Protein AF-A0A7V9R421-F1 (afdb_monomer_lite)

Radius of gyration: 18.01 Å; chains: 1; bounding box: 50×40×44 Å

pLDDT: mean 79.22, std 14.57, range [29.88, 94.31]

Sequence (143 aa):
MSEPDSVIAVLDQFLSQKQQEAAPELTPKEFFELFAAQQAFRDIEVDFDDIESGDIDGDGDGGIDFIYLIVNGRLIRDIESANDLKTLKRNVIIDLILVQTTIEQKFSLNRVVRLKDTLDDILSIHRNRQSLVKTTTKDCATP

Secondary structure (DSSP, 8-state):
--HHHHHHHHHHHHHHHHHHHH-TTS-HHHHHHHHHHHHHTTTS---HHHHHHTB--STT--S-SEEEEEETTEEE-SHHHHHHGGG--S---EEEEEE----SSS--HHHHHHHHHHHHHHS-TTS-HHHHTTTTTSS----

Structure (mmCIF, N/CA/C/O backbone):
data_AF-A0A7V9R421-F1
#
_entry.id   AF-A0A7V9R421-F1
#
loop_
_atom_site.group_PDB
_atom_site.id
_atom_site.type_symbol
_atom_site.label_atom_id
_atom_site.label_alt_id
_atom_site.label_comp_id
_atom_site.label_asym_id
_atom_site.label_entity_id
_atom_site.label_seq_id
_atom_site.pdbx_PDB_ins_code
_atom_site.Cartn_x
_atom_site.Cartn_y
_atom_site.Cartn_z
_atom_site.occupancy
_atom_site.B_iso_or_equiv
_atom_site.auth_seq_id
_atom_site.auth_comp_id
_atom_site.auth_asym_id
_atom_site.auth_atom_id
_atom_site.pdbx_PDB_model_num
ATOM 1 N N . MET A 1 1 ? -31.423 3.570 17.737 1.00 52.81 1 MET A N 1
ATOM 2 C CA . MET A 1 1 ? -30.171 3.571 16.953 1.00 52.81 1 MET A CA 1
ATOM 3 C C . MET A 1 1 ? -30.536 3.960 15.542 1.00 52.81 1 MET A C 1
ATOM 5 O O . MET A 1 1 ? -31.552 3.467 15.063 1.00 52.81 1 MET A O 1
ATOM 9 N N . SER A 1 2 ? -29.806 4.893 14.934 1.00 63.94 2 SER A N 1
ATOM 10 C CA . SER A 1 2 ? -29.996 5.163 13.510 1.00 63.94 2 SER A CA 1
ATOM 11 C C . SER A 1 2 ? -29.459 3.960 12.720 1.00 63.94 2 SER A C 1
ATOM 13 O O . SER A 1 2 ? -28.535 3.292 13.184 1.00 63.94 2 SER A O 1
ATOM 15 N N . GLU A 1 3 ? -30.057 3.624 11.574 1.00 67.69 3 GLU A N 1
ATOM 16 C CA . GLU A 1 3 ? -29.597 2.499 10.742 1.00 67.69 3 GLU A CA 1
ATOM 17 C C . GLU A 1 3 ? -28.078 2.489 10.447 1.00 67.69 3 GLU A C 1
ATOM 19 O O . GLU A 1 3 ? -27.486 1.413 10.580 1.00 67.69 3 GLU A O 1
ATOM 24 N N . PRO A 1 4 ? -27.395 3.616 10.139 1.00 68.12 4 PRO A N 1
ATOM 25 C CA . PRO A 1 4 ? -25.954 3.592 9.858 1.00 68.12 4 PRO A CA 1
ATOM 26 C C . PRO A 1 4 ? -25.095 3.179 11.063 1.00 68.12 4 PRO A C 1
ATOM 28 O O . PRO A 1 4 ? -24.091 2.494 10.877 1.00 68.12 4 PRO A O 1
ATOM 31 N N . ASP A 1 5 ? -25.513 3.498 12.292 1.00 75.06 5 ASP A N 1
ATOM 32 C CA . ASP A 1 5 ? -24.768 3.117 13.504 1.00 75.06 5 ASP A CA 1
ATOM 33 C C . ASP A 1 5 ? -24.747 1.594 13.702 1.00 75.06 5 ASP A C 1
ATOM 35 O O . ASP A 1 5 ? -23.796 1.036 14.246 1.00 75.06 5 ASP A O 1
ATOM 39 N N . SER A 1 6 ? -25.802 0.905 13.254 1.00 82.19 6 SER A N 1
ATOM 40 C CA . SER A 1 6 ? -25.907 -0.550 13.383 1.00 82.19 6 SER A CA 1
ATOM 41 C C . SER A 1 6 ? -24.998 -1.297 12.406 1.00 82.19 6 SER A C 1
ATOM 43 O O . SER A 1 6 ? -24.440 -2.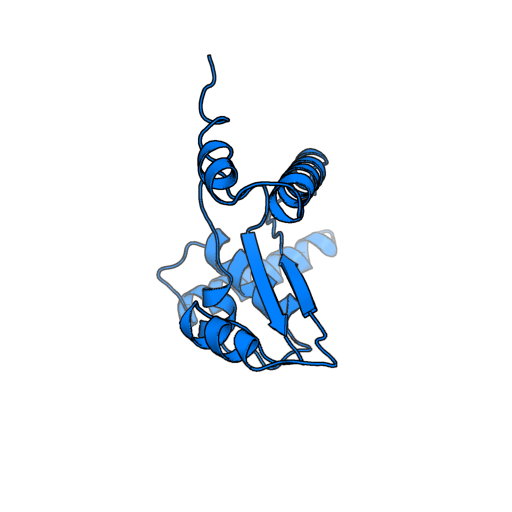329 12.764 1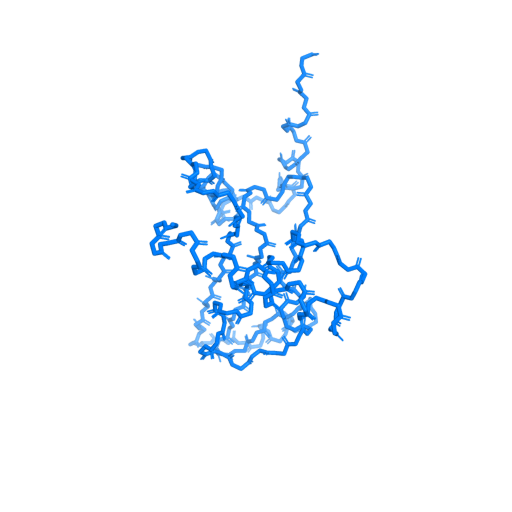.00 82.19 6 SER A O 1
ATOM 45 N N . VAL A 1 7 ? -24.800 -0.762 11.198 1.00 85.69 7 VAL A N 1
ATOM 46 C CA . VAL A 1 7 ? -23.963 -1.395 10.169 1.00 85.69 7 VAL A CA 1
ATOM 47 C C . VAL A 1 7 ? -22.485 -1.275 10.525 1.00 85.69 7 VAL A C 1
ATOM 49 O O . VAL A 1 7 ? -21.757 -2.259 10.419 1.00 85.69 7 VAL A O 1
ATOM 52 N N . ILE A 1 8 ? -22.056 -0.099 10.995 1.00 84.31 8 ILE A N 1
ATOM 53 C CA . ILE A 1 8 ? -20.672 0.131 11.432 1.00 84.31 8 ILE A CA 1
ATOM 54 C C . ILE A 1 8 ? -20.327 -0.803 12.597 1.00 84.31 8 ILE A C 1
ATOM 56 O O . ILE A 1 8 ? -19.323 -1.502 12.541 1.00 84.31 8 ILE A O 1
ATOM 60 N N . ALA A 1 9 ? -21.211 -0.919 13.594 1.00 86.19 9 ALA A N 1
ATOM 61 C CA . ALA A 1 9 ? -20.989 -1.809 14.734 1.00 86.19 9 ALA A CA 1
ATOM 62 C C . ALA A 1 9 ? -20.852 -3.290 14.329 1.00 86.19 9 ALA A C 1
ATOM 64 O O . ALA A 1 9 ? -20.043 -4.022 14.901 1.00 86.19 9 ALA A O 1
ATOM 65 N N . VAL A 1 10 ? -21.628 -3.740 13.337 1.00 92.12 10 VAL A N 1
ATOM 66 C CA . VAL A 1 10 ? -21.529 -5.110 12.808 1.00 92.12 10 VAL A CA 1
ATOM 67 C C . VAL A 1 10 ? -20.211 -5.316 12.061 1.00 92.12 10 VAL A C 1
ATOM 69 O O . VAL A 1 10 ? -19.588 -6.367 12.214 1.00 92.12 10 VAL A O 1
ATOM 72 N N . LEU A 1 11 ? -19.769 -4.325 11.281 1.00 88.69 11 LEU A N 1
ATOM 73 C CA . LEU A 1 11 ? -18.485 -4.374 10.584 1.00 88.69 11 LEU A CA 1
ATOM 74 C C . LEU A 1 11 ? -17.316 -4.440 11.575 1.00 88.69 11 LEU A C 1
ATOM 76 O O . LEU A 1 11 ? -16.459 -5.306 11.431 1.00 88.69 11 LEU A O 1
ATOM 80 N N . ASP A 1 12 ? -17.315 -3.602 12.609 1.00 89.19 12 ASP A N 1
ATOM 81 C CA . ASP A 1 12 ? -16.262 -3.586 13.630 1.00 89.19 12 ASP A CA 1
ATOM 82 C C . ASP A 1 12 ? -16.159 -4.930 14.361 1.00 89.19 12 ASP A C 1
ATOM 84 O O . ASP A 1 12 ? -15.063 -5.446 14.601 1.00 89.19 12 ASP A O 1
ATOM 88 N N . GLN A 1 13 ? -17.306 -5.542 14.675 1.00 91.94 13 GLN A N 1
ATOM 89 C CA . GLN A 1 13 ? -17.349 -6.863 15.295 1.00 91.94 13 GLN A CA 1
ATOM 90 C C . GLN A 1 13 ? -16.809 -7.948 14.353 1.00 91.94 13 GLN A C 1
ATOM 92 O O . GLN A 1 13 ? -16.038 -8.808 14.783 1.00 91.94 13 GLN A O 1
ATOM 97 N N . PHE A 1 14 ? -17.183 -7.898 13.071 1.00 93.69 14 PHE A N 1
ATOM 98 C CA . PHE A 1 14 ? -16.681 -8.821 12.054 1.00 93.69 14 PHE A CA 1
ATOM 99 C C . PHE A 1 14 ? -15.161 -8.705 11.879 1.00 93.69 14 PHE A C 1
ATOM 101 O O . PHE A 1 14 ? -14.466 -9.721 11.873 1.00 93.69 14 PHE A O 1
ATOM 108 N N . LEU A 1 15 ? -14.641 -7.479 11.781 1.00 92.06 15 LEU A N 1
ATOM 109 C CA . LEU A 1 15 ? -13.210 -7.215 11.635 1.00 92.06 15 LEU A CA 1
ATOM 110 C C . LEU A 1 15 ? -12.430 -7.694 12.858 1.00 92.06 15 LEU A C 1
ATOM 112 O O . LEU A 1 15 ? -11.433 -8.389 12.704 1.00 92.06 15 LEU A O 1
ATOM 116 N N . SER A 1 16 ? -12.932 -7.410 14.061 1.00 91.62 16 SER A N 1
ATOM 117 C CA . SER A 1 16 ? -12.309 -7.857 15.314 1.00 91.62 16 SER A CA 1
ATOM 118 C C . SER A 1 16 ? -12.225 -9.382 15.396 1.00 91.62 16 SER A C 1
ATOM 120 O O . SER A 1 16 ? -11.215 -9.935 15.826 1.00 91.62 16 SER A O 1
ATOM 122 N N . GLN A 1 17 ? -13.279 -10.082 14.966 1.00 94.31 17 GLN A N 1
ATOM 123 C CA . GLN A 1 17 ? -13.267 -11.541 14.915 1.00 94.31 17 GLN A CA 1
ATOM 124 C C . GLN A 1 17 ? -12.247 -12.051 13.888 1.00 94.31 17 GLN A C 1
ATOM 126 O O . GLN A 1 17 ? -11.473 -12.958 14.186 1.00 94.31 17 GLN A O 1
ATOM 131 N N . LYS A 1 18 ? -12.223 -11.463 12.687 1.00 91.69 18 LYS A N 1
ATOM 132 C CA . LYS A 1 18 ? -11.301 -11.870 11.620 1.00 91.69 18 LYS A CA 1
ATOM 133 C C . LYS A 1 18 ? -9.840 -11.638 11.985 1.00 91.69 18 LYS A C 1
ATOM 135 O O . LYS A 1 18 ? -9.021 -12.514 11.726 1.00 91.69 18 LYS A O 1
ATOM 140 N N . GLN A 1 19 ? -9.541 -10.521 12.634 1.00 93.00 19 GLN A N 1
ATOM 141 C CA . GLN A 1 19 ? -8.221 -10.224 13.177 1.00 93.00 19 GLN A CA 1
ATOM 142 C C . GLN A 1 19 ? -7.776 -11.320 14.151 1.00 93.00 19 GLN A C 1
ATOM 144 O O . GLN A 1 19 ? -6.707 -11.890 13.979 1.00 93.00 19 GLN A O 1
ATOM 149 N N . GLN A 1 20 ? -8.612 -11.676 15.132 1.00 92.44 20 GLN A N 1
ATOM 150 C CA . GLN A 1 20 ? -8.269 -12.713 16.113 1.00 92.44 20 GLN A CA 1
ATOM 151 C C . GLN A 1 20 ? -8.043 -14.094 15.484 1.00 92.44 20 GLN A C 1
ATOM 153 O O . GLN A 1 20 ? -7.249 -14.877 16.001 1.00 92.44 20 GLN A O 1
ATOM 158 N N . GLU A 1 21 ? -8.754 -14.406 14.398 1.00 90.31 21 GLU A N 1
ATOM 159 C CA . GLU A 1 21 ? -8.627 -15.678 13.681 1.00 90.31 21 GLU A CA 1
ATOM 160 C C . GLU A 1 21 ? -7.369 -15.743 12.804 1.00 90.31 21 GLU A C 1
ATOM 162 O O . GLU A 1 21 ? -6.745 -16.800 12.727 1.00 90.31 21 GLU A O 1
ATOM 167 N N . ALA A 1 22 ? -7.034 -14.649 12.113 1.00 85.06 22 ALA A N 1
ATOM 168 C CA . ALA A 1 22 ? -6.046 -14.654 11.035 1.00 85.06 22 ALA A CA 1
ATOM 169 C C . ALA A 1 22 ? -4.709 -13.996 11.399 1.00 85.06 22 ALA A C 1
ATOM 171 O O . ALA A 1 22 ? -3.677 -14.480 10.948 1.00 85.06 22 ALA A O 1
ATOM 172 N N . ALA A 1 23 ? -4.731 -12.915 12.182 1.00 85.88 23 ALA A N 1
ATOM 173 C CA . ALA A 1 23 ? -3.563 -12.085 12.484 1.00 85.88 23 ALA A CA 1
ATOM 174 C C . ALA A 1 23 ? -3.708 -11.411 13.869 1.00 85.88 23 ALA A C 1
ATOM 176 O O . ALA A 1 23 ? -3.878 -10.189 13.964 1.00 85.88 23 ALA A O 1
ATOM 177 N N . PRO A 1 24 ? -3.732 -12.195 14.968 1.00 89.19 24 PRO A N 1
ATOM 178 C CA . PRO A 1 24 ? -3.948 -11.680 16.323 1.00 89.19 24 PRO A CA 1
ATOM 179 C C . PRO A 1 24 ? -2.838 -10.737 16.817 1.00 89.19 24 PRO A C 1
ATOM 181 O O . PRO A 1 24 ? -3.029 -10.037 17.811 1.00 89.19 24 PRO A O 1
ATOM 184 N N . GLU A 1 25 ? -1.680 -10.744 16.162 1.00 90.81 25 GLU A N 1
ATOM 185 C CA . GLU A 1 25 ? -0.533 -9.879 16.431 1.00 90.81 25 GLU A CA 1
ATOM 186 C C . GLU A 1 25 ? -0.681 -8.452 15.892 1.00 90.81 25 GLU A C 1
ATOM 188 O O . GLU A 1 25 ? -0.065 -7.545 16.453 1.00 90.81 25 GLU A O 1
ATOM 193 N N . LEU A 1 26 ? -1.495 -8.242 14.853 1.00 88.06 26 LEU A N 1
ATOM 194 C CA . LEU A 1 26 ? -1.728 -6.917 14.277 1.00 88.06 26 LEU A CA 1
ATOM 195 C C . LEU A 1 26 ? -2.639 -6.091 15.181 1.00 88.06 26 LEU A C 1
ATOM 197 O O . LEU A 1 26 ? -3.508 -6.623 15.870 1.00 88.06 26 LEU A O 1
ATOM 201 N N . THR A 1 27 ? -2.495 -4.772 15.167 1.00 90.19 27 THR A N 1
ATOM 202 C CA . THR A 1 27 ? -3.462 -3.851 15.770 1.00 90.19 27 THR A CA 1
ATOM 203 C C . THR A 1 27 ? -4.744 -3.781 14.928 1.00 90.19 27 THR A C 1
ATOM 205 O O . THR A 1 27 ? -4.727 -4.073 13.733 1.00 90.19 27 THR A O 1
ATOM 208 N N . PRO A 1 28 ? -5.884 -3.335 15.498 1.00 88.12 28 PRO A N 1
ATOM 209 C CA . PRO A 1 28 ? -7.114 -3.159 14.722 1.00 88.12 28 PRO A CA 1
ATOM 210 C C . PRO A 1 28 ? -6.966 -2.208 13.527 1.00 88.12 28 PRO A C 1
ATOM 212 O O . PRO A 1 28 ? -7.658 -2.381 12.528 1.00 88.12 28 PRO A O 1
ATOM 215 N N . LYS A 1 29 ? -6.073 -1.208 13.629 1.00 87.19 29 LYS A N 1
ATOM 216 C CA . LYS A 1 29 ? -5.743 -0.301 12.523 1.00 87.19 29 LYS A CA 1
ATOM 217 C C . LYS A 1 29 ? -5.019 -1.072 11.422 1.00 87.19 29 LYS A C 1
ATOM 219 O O . LYS A 1 29 ? -5.577 -1.178 10.344 1.00 87.19 29 LYS A O 1
ATOM 224 N N . GLU A 1 30 ? -3.864 -1.664 11.717 1.00 86.69 30 GLU A N 1
ATOM 225 C CA . GLU A 1 30 ? -3.059 -2.412 10.732 1.00 86.69 30 GLU A CA 1
ATOM 226 C C . GLU A 1 30 ? -3.891 -3.511 10.051 1.00 86.69 30 GLU A C 1
ATOM 228 O O . GLU A 1 30 ? -3.894 -3.651 8.830 1.00 86.69 30 GLU A O 1
ATOM 233 N N . PHE A 1 31 ? -4.701 -4.238 10.828 1.00 89.50 31 PHE A N 1
ATOM 234 C CA . PHE A 1 31 ? -5.601 -5.246 10.275 1.00 89.50 31 PHE A CA 1
ATOM 235 C C . PHE A 1 31 ? -6.664 -4.647 9.345 1.00 89.50 31 PHE A C 1
ATOM 237 O O . PHE A 1 31 ? -6.973 -5.230 8.307 1.00 89.50 31 PHE A O 1
ATOM 244 N N . PHE A 1 32 ? -7.245 -3.496 9.698 1.00 89.88 32 PHE A N 1
ATOM 245 C CA . PHE A 1 32 ? -8.192 -2.809 8.822 1.00 89.88 32 PHE A CA 1
ATOM 246 C C . PHE A 1 32 ? -7.529 -2.360 7.518 1.00 89.88 32 PHE A C 1
ATOM 248 O O . PHE A 1 32 ? -8.144 -2.496 6.465 1.00 89.88 32 PHE A O 1
ATOM 255 N N . GLU A 1 33 ? -6.303 -1.844 7.578 1.00 88.38 33 GLU A N 1
ATOM 256 C CA . GLU A 1 33 ? -5.549 -1.373 6.411 1.00 88.38 33 GLU A CA 1
ATOM 257 C C . GLU A 1 33 ? -5.292 -2.536 5.444 1.00 88.38 33 GLU A C 1
ATOM 259 O O . GLU A 1 33 ? -5.682 -2.466 4.275 1.00 88.38 33 GLU A O 1
ATOM 264 N N . LEU A 1 34 ? -4.792 -3.660 5.964 1.00 86.94 34 LEU A N 1
ATOM 265 C CA . LEU A 1 34 ? -4.593 -4.893 5.202 1.00 86.94 34 LEU A CA 1
ATOM 266 C C . LEU A 1 34 ? -5.909 -5.441 4.636 1.00 86.94 34 LEU A C 1
ATOM 268 O O . LEU A 1 34 ? -6.003 -5.787 3.456 1.00 86.94 34 LEU A O 1
ATOM 272 N N . PHE A 1 35 ? -6.960 -5.495 5.457 1.00 88.00 35 PHE A N 1
ATOM 273 C CA . PHE A 1 35 ? -8.273 -5.966 5.024 1.00 88.00 35 PHE A CA 1
ATOM 274 C C . PHE A 1 35 ? -8.852 -5.080 3.915 1.00 88.00 35 PHE A C 1
ATOM 276 O O . PHE A 1 35 ? -9.398 -5.596 2.937 1.00 88.00 35 PHE A O 1
ATOM 283 N N . ALA A 1 36 ? -8.738 -3.758 4.049 1.00 88.25 36 ALA A N 1
ATOM 284 C CA . ALA A 1 36 ? -9.211 -2.789 3.070 1.00 88.25 36 ALA A CA 1
ATOM 285 C C . ALA A 1 36 ? -8.437 -2.901 1.753 1.00 88.25 36 ALA A C 1
ATOM 287 O O . ALA A 1 36 ? -9.067 -2.912 0.692 1.00 88.25 36 ALA A O 1
ATOM 288 N N . ALA A 1 37 ? -7.111 -3.062 1.815 1.00 85.69 37 ALA A N 1
ATOM 289 C CA . ALA A 1 37 ? -6.294 -3.364 0.647 1.00 85.69 37 ALA A CA 1
ATOM 290 C C . ALA A 1 37 ? -6.805 -4.640 -0.034 1.00 85.69 37 ALA A C 1
ATOM 292 O O . ALA A 1 37 ? -7.206 -4.592 -1.194 1.00 85.69 37 ALA A O 1
ATOM 293 N N . GLN A 1 38 ? -6.947 -5.746 0.702 1.00 84.62 38 GLN A N 1
ATOM 294 C CA . GLN A 1 38 ? -7.463 -7.005 0.157 1.00 84.62 38 GLN A CA 1
ATOM 295 C C . GLN A 1 38 ? -8.837 -6.849 -0.520 1.00 84.62 38 GLN A C 1
ATOM 297 O O . GLN A 1 38 ? -9.088 -7.447 -1.567 1.00 84.62 38 GLN A O 1
ATOM 302 N N . GLN A 1 39 ? -9.738 -6.032 0.039 1.00 85.50 39 GLN A N 1
ATOM 303 C CA . GLN A 1 39 ? -11.033 -5.771 -0.595 1.00 85.50 39 GLN A CA 1
ATOM 304 C C . GLN A 1 39 ? -10.906 -4.969 -1.894 1.00 85.50 39 GLN A C 1
ATOM 306 O O . GLN A 1 39 ? -11.670 -5.223 -2.827 1.00 85.50 39 GLN A O 1
ATOM 311 N N . ALA A 1 40 ? -9.953 -4.037 -1.975 1.00 81.88 40 ALA A N 1
ATOM 312 C CA . ALA A 1 40 ? -9.680 -3.268 -3.187 1.00 81.88 40 ALA A CA 1
ATOM 313 C C . ALA A 1 40 ? -9.125 -4.144 -4.326 1.00 81.88 40 ALA A C 1
ATOM 315 O O . ALA A 1 40 ? -9.387 -3.861 -5.493 1.00 81.88 40 ALA A O 1
ATOM 316 N N . PHE A 1 41 ? -8.429 -5.236 -3.996 1.00 77.62 41 PHE A N 1
ATOM 317 C CA . PHE A 1 41 ? -7.861 -6.178 -4.966 1.00 77.62 41 PHE A CA 1
ATOM 318 C C . PHE A 1 41 ? -8.765 -7.362 -5.315 1.00 77.62 41 PHE A C 1
ATOM 320 O O . PHE A 1 41 ? -8.311 -8.272 -5.991 1.00 77.62 41 PHE A O 1
ATOM 327 N N . ARG A 1 42 ? -10.044 -7.380 -4.920 1.00 73.12 42 ARG A N 1
ATOM 328 C CA . ARG A 1 42 ? -10.917 -8.555 -5.131 1.00 73.12 42 ARG A CA 1
ATOM 329 C C . ARG A 1 42 ? -11.053 -8.991 -6.602 1.00 73.12 42 ARG A C 1
ATOM 331 O O . ARG A 1 42 ? -11.323 -10.161 -6.863 1.00 73.12 42 ARG A O 1
ATOM 338 N N . ASP A 1 43 ? -10.868 -8.069 -7.542 1.00 73.56 43 ASP A N 1
ATOM 339 C CA . ASP A 1 43 ? -10.932 -8.341 -8.985 1.00 73.56 43 ASP A CA 1
ATOM 340 C C . ASP A 1 43 ? -9.604 -8.867 -9.571 1.00 73.56 43 ASP A C 1
ATOM 342 O O . ASP A 1 43 ? -9.525 -9.169 -10.763 1.00 73.56 43 ASP A O 1
ATOM 346 N N . ILE A 1 44 ? -8.561 -8.984 -8.744 1.00 72.56 44 ILE A N 1
ATOM 347 C CA . ILE A 1 44 ? -7.230 -9.481 -9.095 1.00 72.56 44 ILE A CA 1
ATOM 348 C C . ILE A 1 44 ? -6.929 -10.684 -8.192 1.00 72.56 44 ILE A C 1
ATOM 350 O O . ILE A 1 44 ? -7.175 -10.656 -6.990 1.00 72.56 44 ILE A O 1
ATOM 354 N N . GLU A 1 45 ? -6.411 -11.772 -8.760 1.00 72.88 45 GLU A N 1
ATOM 355 C CA . GLU A 1 45 ? -5.960 -12.912 -7.956 1.00 72.88 45 GLU A CA 1
ATOM 356 C C . GLU A 1 45 ? -4.676 -12.524 -7.212 1.00 72.88 45 GLU A C 1
ATOM 358 O O . GLU A 1 45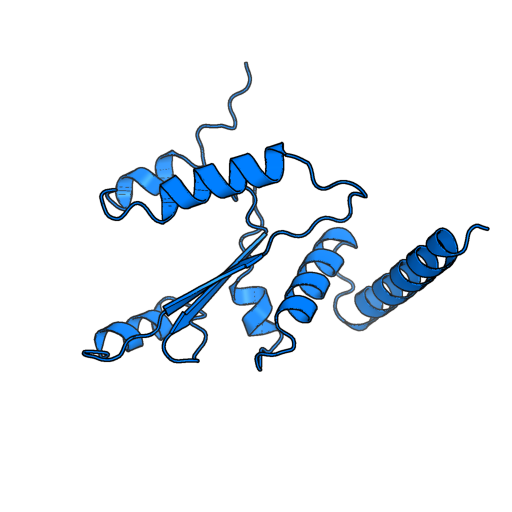 ? -3.585 -12.614 -7.771 1.00 72.88 45 GLU A O 1
ATOM 363 N N . VAL A 1 46 ? -4.826 -12.054 -5.971 1.00 76.00 46 VAL A N 1
ATOM 364 C CA . VAL A 1 46 ? -3.723 -11.753 -5.049 1.00 76.00 46 VAL A CA 1
ATOM 365 C C . VAL A 1 46 ? -3.833 -12.609 -3.788 1.00 76.00 46 VAL A C 1
ATOM 367 O O . VAL A 1 46 ? -4.927 -12.804 -3.245 1.00 76.00 46 VAL A O 1
ATOM 370 N N . ASP A 1 47 ? -2.705 -13.153 -3.341 1.00 78.81 47 ASP A N 1
ATOM 371 C CA . ASP A 1 47 ? -2.571 -13.858 -2.067 1.00 78.81 47 ASP A CA 1
ATOM 372 C C . ASP A 1 47 ? -2.217 -12.892 -0.913 1.00 78.81 47 ASP A C 1
ATOM 374 O O . ASP A 1 47 ? -2.219 -11.672 -1.071 1.00 78.81 47 ASP A O 1
ATOM 378 N N . PHE A 1 48 ? -2.014 -13.416 0.298 1.00 77.25 48 PHE A N 1
ATOM 379 C CA . PHE A 1 48 ? -1.665 -12.577 1.451 1.00 77.25 48 PHE A CA 1
ATOM 380 C C . PHE A 1 48 ? -0.277 -11.941 1.290 1.00 77.25 48 PHE A C 1
ATOM 382 O O . PHE A 1 48 ? -0.121 -10.755 1.568 1.00 77.25 48 PHE A O 1
ATOM 389 N N . ASP A 1 49 ? 0.690 -12.699 0.770 1.00 82.56 49 ASP A N 1
ATOM 390 C CA . ASP A 1 49 ? 2.061 -12.234 0.546 1.00 82.56 49 ASP A CA 1
ATOM 391 C C . ASP A 1 49 ? 2.103 -11.147 -0.546 1.00 82.56 49 ASP A C 1
ATOM 393 O O . ASP A 1 49 ? 2.921 -10.233 -0.486 1.00 82.56 49 ASP A O 1
ATOM 397 N N . ASP A 1 50 ? 1.215 -11.216 -1.546 1.00 84.62 50 ASP A N 1
ATOM 398 C CA . ASP A 1 50 ? 1.009 -10.165 -2.544 1.00 84.62 50 ASP A CA 1
ATOM 399 C C . ASP A 1 50 ? 0.606 -8.855 -1.870 1.00 84.62 50 ASP A C 1
ATOM 401 O O . ASP A 1 50 ? 1.221 -7.827 -2.145 1.00 84.62 50 ASP A O 1
ATOM 405 N N . ILE A 1 51 ? -0.403 -8.893 -0.994 1.00 84.62 51 ILE A N 1
ATOM 406 C CA . ILE A 1 51 ? -0.889 -7.715 -0.265 1.00 84.62 51 ILE A CA 1
ATOM 407 C C . ILE A 1 51 ? 0.216 -7.148 0.631 1.00 84.62 51 ILE A C 1
ATOM 409 O O . ILE A 1 51 ? 0.498 -5.953 0.583 1.00 84.62 51 ILE A O 1
ATOM 413 N N . GLU A 1 52 ? 0.890 -8.008 1.392 1.00 84.75 52 GLU A N 1
ATOM 414 C CA . GLU A 1 52 ? 1.991 -7.604 2.270 1.00 84.75 52 GLU A CA 1
ATOM 415 C C . GLU A 1 52 ? 3.168 -7.010 1.477 1.00 84.75 52 GLU A C 1
ATOM 417 O O . GLU A 1 52 ? 3.792 -6.051 1.919 1.00 84.75 52 GLU A O 1
ATOM 422 N N . SER A 1 53 ? 3.438 -7.496 0.258 1.00 86.62 53 SER A N 1
ATOM 423 C CA . SER A 1 53 ? 4.527 -6.966 -0.579 1.00 86.62 53 SER A CA 1
ATOM 424 C C . SER A 1 53 ? 4.342 -5.506 -0.998 1.00 86.62 53 SER A C 1
ATOM 426 O O . SER A 1 53 ? 5.319 -4.841 -1.349 1.00 86.62 53 SER A O 1
ATOM 428 N N . GLY A 1 54 ? 3.101 -5.013 -0.985 1.00 85.19 54 GLY A N 1
ATOM 429 C CA . GLY A 1 54 ? 2.791 -3.625 -1.296 1.00 85.19 54 GLY A CA 1
ATOM 430 C C . GLY A 1 54 ? 2.783 -2.704 -0.084 1.00 85.19 54 GLY A C 1
ATOM 431 O O . GLY A 1 54 ? 2.636 -1.500 -0.278 1.00 85.19 54 GLY A O 1
ATOM 432 N N . ASP A 1 55 ? 2.910 -3.236 1.132 1.00 86.56 55 ASP A N 1
ATOM 433 C CA . ASP A 1 55 ? 2.882 -2.456 2.366 1.00 86.56 55 ASP A CA 1
ATOM 434 C C . ASP A 1 55 ? 4.138 -1.578 2.481 1.00 86.56 55 ASP A C 1
ATOM 436 O O . ASP A 1 55 ? 5.278 -2.047 2.396 1.00 86.56 55 ASP A O 1
ATOM 440 N N . ILE A 1 56 ? 3.919 -0.273 2.621 1.00 80.75 56 ILE A N 1
ATOM 441 C CA . ILE A 1 56 ? 4.965 0.741 2.784 1.00 80.75 56 ILE A CA 1
ATOM 442 C C . ILE A 1 56 ? 4.741 1.581 4.047 1.00 80.75 56 ILE A C 1
ATOM 444 O O . ILE A 1 56 ? 5.275 2.691 4.137 1.00 80.75 56 ILE A O 1
ATOM 448 N N . ASP A 1 57 ? 3.998 1.042 5.022 1.00 70.56 57 ASP A N 1
ATOM 449 C CA . ASP A 1 57 ? 3.695 1.711 6.284 1.00 70.56 57 ASP A CA 1
ATOM 450 C C . ASP A 1 57 ? 4.974 2.213 6.981 1.00 70.56 57 ASP A C 1
ATOM 452 O O . ASP A 1 57 ? 5.981 1.510 7.142 1.00 70.56 57 ASP A O 1
ATOM 456 N N . GLY A 1 58 ? 4.957 3.491 7.360 1.00 66.44 58 GLY A N 1
ATOM 457 C CA . GLY A 1 58 ? 6.104 4.174 7.942 1.00 66.44 58 GLY A CA 1
ATOM 458 C C . GLY A 1 58 ? 5.986 5.697 7.968 1.00 66.44 58 GLY A C 1
ATOM 459 O O . GLY A 1 58 ? 5.310 6.329 7.155 1.00 66.44 58 GLY A O 1
ATOM 460 N N . ASP A 1 59 ? 6.707 6.321 8.904 1.00 58.44 59 ASP A N 1
ATOM 461 C CA . ASP A 1 59 ? 6.790 7.780 8.994 1.00 58.44 59 ASP A CA 1
ATOM 462 C C . ASP A 1 59 ? 7.427 8.359 7.716 1.00 58.44 59 ASP A C 1
ATOM 464 O O . ASP A 1 59 ? 8.622 8.193 7.462 1.00 58.44 59 ASP A O 1
ATOM 468 N N . GLY A 1 60 ? 6.625 9.072 6.918 1.00 64.38 60 GLY A N 1
ATOM 469 C CA . GLY A 1 60 ? 7.064 9.681 5.657 1.00 64.38 60 GLY A CA 1
ATOM 470 C C . GLY A 1 60 ? 6.637 8.936 4.389 1.00 64.38 60 GLY A C 1
ATOM 471 O O . GLY A 1 60 ? 7.158 9.246 3.321 1.00 64.38 60 GLY A O 1
ATOM 472 N N . ASP A 1 61 ? 5.680 8.012 4.486 1.00 67.69 61 ASP A N 1
ATOM 473 C CA . ASP A 1 61 ? 4.988 7.337 3.372 1.00 67.69 61 ASP A CA 1
ATOM 474 C C . ASP A 1 61 ? 4.372 8.291 2.323 1.00 67.69 61 ASP A C 1
ATOM 476 O O . ASP A 1 61 ? 4.102 7.919 1.180 1.00 67.69 61 ASP A O 1
ATOM 480 N N . GLY A 1 62 ? 4.148 9.552 2.703 1.00 74.31 62 GLY A N 1
ATOM 481 C CA . GLY A 1 62 ? 3.571 10.558 1.825 1.00 74.31 62 GLY A CA 1
ATOM 482 C C . GLY A 1 62 ? 2.065 10.386 1.606 1.00 74.31 62 GLY A C 1
ATOM 483 O O . GLY A 1 62 ? 1.514 10.991 0.681 1.00 74.31 62 GLY A O 1
ATOM 484 N N . GLY A 1 63 ? 1.393 9.623 2.475 1.00 81.44 63 GLY A N 1
ATOM 485 C CA . GLY A 1 63 ? -0.035 9.320 2.401 1.00 81.44 63 GLY A CA 1
ATOM 486 C C . GLY A 1 63 ? -0.380 8.116 1.524 1.00 81.44 63 GLY A C 1
ATOM 487 O O . GLY A 1 63 ? -1.493 8.080 0.997 1.00 81.44 63 GLY A O 1
ATOM 488 N N . ILE A 1 64 ? 0.555 7.186 1.338 1.00 87.62 64 ILE A N 1
ATOM 489 C CA . ILE A 1 64 ? 0.366 5.948 0.581 1.00 87.62 64 ILE A CA 1
ATOM 490 C C . ILE A 1 64 ? 0.605 4.795 1.554 1.00 87.62 64 ILE A C 1
ATOM 492 O O . ILE A 1 64 ? 1.749 4.536 1.904 1.00 87.62 64 ILE A O 1
ATOM 496 N N . ASP A 1 65 ? -0.454 4.084 1.937 1.00 86.50 65 ASP A N 1
ATOM 497 C CA . ASP A 1 65 ? -0.315 2.934 2.839 1.00 86.50 65 ASP A CA 1
ATOM 498 C C . ASP A 1 65 ? 0.167 1.699 2.060 1.00 86.50 65 ASP A C 1
ATOM 500 O O . ASP A 1 65 ? 1.007 0.944 2.536 1.00 86.50 65 ASP A O 1
ATOM 504 N N . PHE A 1 66 ? -0.306 1.527 0.814 1.00 88.25 66 PHE A N 1
ATOM 505 C CA . PHE A 1 66 ? 0.170 0.455 -0.059 1.00 88.25 66 PHE A CA 1
ATOM 506 C C . PHE A 1 66 ? 0.441 0.910 -1.493 1.00 88.25 66 PHE A C 1
ATOM 508 O O . PHE A 1 66 ? -0.306 1.709 -2.073 1.00 88.25 66 PHE A O 1
ATOM 515 N N . ILE A 1 67 ? 1.466 0.324 -2.108 1.00 88.44 67 ILE A N 1
ATOM 516 C CA . ILE A 1 67 ? 1.842 0.532 -3.504 1.00 88.44 67 ILE A CA 1
ATOM 517 C C . ILE A 1 67 ? 2.056 -0.800 -4.218 1.00 88.44 67 ILE A C 1
ATOM 519 O O . ILE A 1 67 ? 2.793 -1.663 -3.762 1.00 88.44 67 ILE A O 1
ATOM 523 N N . TYR A 1 68 ? 1.455 -0.946 -5.394 1.00 88.88 68 TYR A N 1
ATOM 524 C CA . TYR A 1 68 ? 1.560 -2.162 -6.191 1.00 88.88 68 TYR A CA 1
ATOM 525 C C . TYR A 1 68 ? 1.876 -1.825 -7.635 1.00 88.88 68 TYR A C 1
ATOM 527 O O . TYR A 1 68 ? 1.304 -0.903 -8.225 1.00 88.88 68 TYR A O 1
ATOM 535 N N . LEU A 1 69 ? 2.772 -2.614 -8.217 1.00 89.19 69 LEU A N 1
ATOM 536 C CA . LEU A 1 69 ? 3.141 -2.514 -9.616 1.00 89.19 69 LEU A CA 1
ATOM 537 C C . LEU A 1 69 ? 2.747 -3.800 -10.328 1.00 89.19 69 LEU A C 1
ATOM 539 O O . LEU A 1 69 ? 3.273 -4.870 -10.029 1.00 89.19 69 LEU A O 1
ATOM 543 N N . ILE A 1 70 ? 1.856 -3.684 -11.304 1.00 88.81 70 ILE A N 1
ATOM 544 C CA . ILE A 1 70 ? 1.468 -4.791 -12.168 1.00 88.81 70 ILE A CA 1
ATOM 545 C C . ILE A 1 70 ? 2.002 -4.503 -13.563 1.00 88.81 70 ILE A C 1
ATOM 547 O O . ILE A 1 70 ? 1.783 -3.432 -14.129 1.00 88.81 70 ILE A O 1
ATOM 551 N N . VAL A 1 71 ? 2.716 -5.467 -14.136 1.00 89.88 71 VAL A N 1
ATOM 552 C CA . VAL A 1 71 ? 3.225 -5.367 -15.502 1.00 89.88 71 VAL A CA 1
ATOM 553 C C . VAL A 1 71 ? 2.705 -6.533 -16.321 1.00 89.88 71 VAL A C 1
ATOM 555 O O . VAL A 1 71 ? 2.958 -7.694 -16.005 1.00 89.88 71 VAL A O 1
ATOM 558 N N . ASN A 1 72 ? 1.974 -6.225 -17.394 1.00 89.44 72 ASN A N 1
ATOM 559 C CA . ASN A 1 72 ? 1.324 -7.219 -18.255 1.00 89.44 72 ASN A CA 1
ATOM 560 C C . ASN A 1 72 ? 0.471 -8.237 -17.466 1.00 89.44 72 ASN A C 1
ATOM 562 O O . ASN A 1 72 ? 0.500 -9.434 -17.758 1.00 89.44 72 ASN A O 1
ATOM 566 N N . GLY A 1 73 ? -0.260 -7.762 -16.453 1.00 85.94 73 GLY A N 1
ATOM 567 C CA . GLY A 1 73 ? -1.119 -8.594 -15.605 1.00 85.94 73 GLY A CA 1
ATOM 568 C C . GLY A 1 73 ? -0.382 -9.437 -14.559 1.00 85.94 73 GLY A C 1
ATOM 569 O O . GLY A 1 73 ? -0.993 -10.327 -13.979 1.00 85.94 73 GLY A O 1
ATOM 570 N N . ARG A 1 74 ? 0.916 -9.199 -14.322 1.00 85.88 74 ARG A N 1
ATOM 571 C CA . ARG A 1 74 ? 1.690 -9.856 -13.256 1.00 85.88 74 ARG A CA 1
ATOM 572 C C . ARG A 1 74 ? 2.113 -8.855 -12.194 1.00 85.88 74 ARG A C 1
ATOM 574 O O . ARG A 1 74 ? 2.712 -7.838 -12.546 1.00 85.88 74 ARG A O 1
ATOM 581 N N . LEU A 1 75 ? 1.839 -9.161 -10.927 1.00 88.38 75 LEU A N 1
ATOM 582 C CA . LEU A 1 75 ? 2.315 -8.362 -9.803 1.00 88.38 75 LEU A CA 1
ATOM 583 C C . LEU A 1 75 ? 3.836 -8.495 -9.656 1.00 88.38 75 LEU A C 1
ATOM 585 O O . LEU A 1 75 ? 4.395 -9.585 -9.781 1.00 88.38 75 LEU A O 1
ATOM 589 N N . ILE A 1 76 ? 4.497 -7.370 -9.405 1.00 89.62 76 ILE A N 1
ATOM 590 C CA . ILE A 1 76 ? 5.930 -7.286 -9.136 1.00 89.62 76 ILE A CA 1
ATOM 591 C C . ILE A 1 76 ? 6.112 -7.114 -7.630 1.00 89.62 76 ILE A C 1
ATOM 593 O O . ILE A 1 76 ? 5.855 -6.034 -7.106 1.00 89.62 76 ILE A O 1
ATOM 597 N N . ARG A 1 77 ? 6.537 -8.187 -6.954 1.00 86.44 77 ARG A N 1
ATOM 598 C CA . ARG A 1 77 ? 6.657 -8.248 -5.486 1.00 86.44 77 ARG A CA 1
ATOM 599 C C . ARG A 1 77 ? 8.002 -7.725 -4.972 1.00 86.44 77 ARG A C 1
ATOM 601 O O . ARG A 1 77 ? 8.106 -7.258 -3.848 1.00 86.44 77 ARG A O 1
ATOM 608 N N . ASP A 1 78 ? 9.059 -7.835 -5.776 1.00 84.06 78 ASP A N 1
ATOM 609 C CA . ASP A 1 78 ? 10.433 -7.589 -5.333 1.00 84.06 78 ASP A CA 1
ATOM 610 C C . ASP A 1 78 ? 11.387 -7.201 -6.483 1.00 84.06 78 ASP A C 1
ATOM 612 O O . ASP A 1 78 ? 11.027 -7.092 -7.658 1.00 84.06 78 ASP A O 1
ATOM 616 N N . ILE A 1 79 ? 12.659 -6.972 -6.144 1.00 83.12 79 ILE A N 1
ATOM 617 C CA . ILE A 1 79 ? 13.698 -6.608 -7.118 1.00 83.12 79 ILE A CA 1
ATOM 618 C C . ILE A 1 79 ? 13.989 -7.760 -8.093 1.00 83.12 79 ILE A C 1
ATOM 620 O O . ILE A 1 79 ? 14.391 -7.510 -9.234 1.00 83.12 79 ILE A O 1
ATOM 624 N N . GLU A 1 80 ? 13.819 -9.013 -7.668 1.00 83.12 80 GLU A N 1
ATOM 625 C CA . GLU A 1 80 ? 14.080 -10.180 -8.511 1.00 83.12 80 GLU A CA 1
ATOM 626 C C . GLU A 1 80 ? 13.035 -10.292 -9.621 1.00 83.12 80 GLU A C 1
ATOM 628 O O . GLU A 1 80 ? 13.400 -10.285 -10.796 1.00 83.12 80 GLU A O 1
ATOM 633 N N . SER A 1 81 ? 11.752 -10.247 -9.268 1.00 81.19 81 SER A N 1
ATOM 634 C CA . SER A 1 81 ? 10.623 -10.168 -10.202 1.00 81.19 81 SER A CA 1
ATOM 635 C C . SER A 1 81 ? 10.693 -8.925 -11.097 1.00 81.19 81 SER A C 1
ATOM 637 O O . SER A 1 81 ? 10.363 -8.987 -12.284 1.00 81.19 81 SER A O 1
ATOM 639 N N . ALA A 1 82 ? 11.234 -7.807 -10.602 1.00 83.38 82 ALA A N 1
ATOM 640 C CA . ALA A 1 82 ? 11.488 -6.628 -11.429 1.00 83.38 82 ALA A CA 1
ATOM 641 C C . ALA A 1 82 ? 12.592 -6.841 -12.488 1.00 83.38 82 ALA A C 1
ATOM 643 O O . ALA A 1 82 ? 12.604 -6.158 -13.517 1.00 83.38 82 ALA A O 1
ATOM 644 N N . ASN A 1 83 ? 13.535 -7.772 -12.291 1.00 83.19 83 ASN A N 1
ATOM 645 C CA . ASN A 1 83 ? 14.566 -8.049 -13.297 1.00 83.19 83 ASN A CA 1
ATOM 646 C C . ASN A 1 83 ? 13.990 -8.692 -14.559 1.00 83.19 83 ASN A C 1
ATOM 648 O O . ASN A 1 83 ? 14.498 -8.416 -15.651 1.00 83.19 83 ASN A O 1
ATOM 652 N N . ASP A 1 84 ? 12.911 -9.464 -14.435 1.00 78.31 84 ASP A N 1
ATOM 653 C CA . ASP A 1 84 ? 12.230 -10.085 -15.574 1.00 78.31 84 ASP A CA 1
ATOM 654 C C . ASP A 1 84 ? 11.683 -9.034 -16.548 1.00 78.31 84 ASP A C 1
ATOM 656 O O . ASP A 1 84 ? 11.666 -9.248 -17.766 1.00 78.31 84 ASP A O 1
ATOM 660 N N . LEU A 1 85 ? 11.363 -7.837 -16.045 1.00 82.88 85 LEU A N 1
ATOM 661 C CA . LEU A 1 85 ? 10.909 -6.703 -16.850 1.00 82.88 85 LEU A CA 1
ATOM 662 C C . LEU A 1 85 ? 11.945 -6.257 -17.886 1.00 82.88 85 LEU A C 1
ATOM 664 O O . LEU A 1 85 ? 11.575 -5.773 -18.955 1.00 82.88 85 LEU A O 1
ATOM 668 N N . LYS A 1 86 ? 13.245 -6.462 -17.632 1.00 82.00 86 LYS A N 1
ATOM 669 C CA . LYS A 1 86 ? 14.323 -6.090 -18.573 1.00 82.00 86 LYS A CA 1
ATOM 670 C C . LYS A 1 86 ? 14.252 -6.869 -19.884 1.00 82.00 86 LYS A C 1
ATOM 672 O O . LYS A 1 86 ? 14.809 -6.438 -20.895 1.00 82.00 86 LYS A O 1
ATOM 677 N N . THR A 1 87 ? 13.599 -8.028 -19.870 1.00 82.25 87 THR A N 1
ATOM 678 C CA . THR A 1 87 ? 13.430 -8.873 -21.055 1.00 82.25 87 THR A CA 1
ATOM 679 C C . THR A 1 87 ? 12.274 -8.410 -21.945 1.00 82.25 87 THR A C 1
ATOM 681 O O . THR A 1 87 ? 12.235 -8.755 -23.131 1.00 82.25 87 THR A O 1
ATOM 684 N N . LEU A 1 88 ? 11.370 -7.577 -21.416 1.00 82.06 88 LEU A N 1
ATOM 685 C CA . LEU A 1 88 ? 10.219 -7.051 -22.139 1.00 82.06 88 LEU A CA 1
ATOM 686 C C . LEU A 1 88 ? 10.660 -5.946 -23.106 1.00 82.06 88 LEU A C 1
ATOM 688 O O . LEU A 1 88 ? 11.183 -4.910 -22.708 1.00 82.06 88 LEU A O 1
ATOM 692 N N . LYS A 1 89 ? 10.448 -6.166 -24.410 1.00 77.19 89 LYS A N 1
ATOM 693 C CA . LYS A 1 89 ? 10.881 -5.224 -25.462 1.00 77.19 89 LYS A CA 1
ATOM 694 C C . LYS A 1 89 ? 9.748 -4.421 -26.100 1.00 77.19 89 LYS A C 1
ATOM 696 O O . LYS A 1 89 ? 10.023 -3.387 -26.703 1.00 77.19 89 LYS A O 1
ATOM 701 N N . ARG A 1 90 ? 8.503 -4.911 -26.055 1.00 83.88 90 ARG A N 1
ATOM 702 C CA . ARG A 1 90 ? 7.315 -4.300 -26.686 1.00 83.88 90 ARG A CA 1
ATOM 703 C C . ARG A 1 90 ? 6.047 -4.677 -25.917 1.00 83.88 90 ARG A C 1
ATOM 705 O O . ARG A 1 90 ? 6.050 -5.697 -25.236 1.00 83.88 90 ARG A O 1
ATOM 712 N N . ASN A 1 91 ? 4.983 -3.889 -26.097 1.00 84.38 91 ASN A N 1
ATOM 713 C CA . ASN A 1 91 ? 3.654 -4.099 -25.505 1.00 84.38 91 ASN A CA 1
ATOM 714 C C . ASN A 1 91 ? 3.699 -4.226 -23.975 1.00 84.38 91 ASN A C 1
ATOM 716 O O . ASN A 1 91 ? 3.179 -5.185 -23.417 1.00 84.38 91 ASN A O 1
ATOM 720 N N . VAL A 1 92 ? 4.376 -3.282 -23.319 1.00 88.31 92 VAL A N 1
ATOM 721 C CA . VAL A 1 92 ? 4.427 -3.216 -21.856 1.00 88.31 92 VAL A CA 1
ATOM 722 C C . VAL A 1 92 ? 3.257 -2.364 -21.383 1.00 88.31 92 VAL A C 1
ATOM 724 O O . VAL A 1 92 ? 3.204 -1.174 -21.690 1.00 88.31 92 VAL A O 1
ATOM 727 N N . ILE A 1 93 ? 2.325 -2.989 -20.671 1.00 89.50 93 ILE A N 1
ATOM 728 C CA . ILE A 1 93 ? 1.260 -2.319 -19.928 1.00 89.50 93 ILE A CA 1
ATOM 729 C C . ILE A 1 93 ? 1.699 -2.291 -18.470 1.00 89.50 93 ILE A C 1
ATOM 731 O O . ILE A 1 93 ? 2.088 -3.327 -17.930 1.00 89.50 93 ILE A O 1
ATOM 735 N N . ILE A 1 94 ? 1.691 -1.098 -17.883 1.00 89.19 94 ILE A N 1
ATOM 736 C CA . ILE A 1 94 ? 2.065 -0.866 -16.492 1.00 89.19 94 ILE A CA 1
ATOM 737 C C . ILE A 1 94 ? 0.838 -0.314 -15.786 1.00 89.19 94 ILE A C 1
ATOM 739 O O . ILE A 1 94 ? 0.375 0.771 -16.139 1.00 89.19 94 ILE A O 1
ATOM 743 N N . ASP A 1 95 ? 0.372 -1.040 -14.780 1.00 89.50 95 ASP A N 1
ATOM 744 C CA . ASP A 1 95 ? -0.666 -0.590 -13.869 1.00 89.50 95 ASP A CA 1
ATOM 745 C C . ASP A 1 95 ? -0.007 -0.295 -12.519 1.00 89.50 95 ASP A C 1
ATOM 747 O O . ASP A 1 95 ? 0.620 -1.160 -11.902 1.00 89.50 95 ASP A O 1
ATOM 751 N N . LEU A 1 96 ? -0.104 0.963 -12.093 1.00 88.56 96 LEU A N 1
ATOM 752 C CA . LEU A 1 96 ? 0.344 1.415 -10.782 1.00 88.56 96 LEU A CA 1
ATOM 753 C C . LEU A 1 96 ? -0.887 1.598 -9.903 1.00 88.56 96 LEU A C 1
ATOM 755 O O . LEU A 1 96 ? -1.748 2.424 -10.215 1.00 88.56 96 LEU A O 1
ATOM 759 N N . ILE A 1 97 ? -0.955 0.842 -8.814 1.00 88.31 97 ILE A N 1
ATOM 760 C CA . ILE A 1 97 ? -2.065 0.896 -7.867 1.00 88.31 97 ILE A CA 1
ATOM 761 C C . ILE A 1 97 ? -1.536 1.462 -6.557 1.00 88.31 97 ILE A C 1
ATOM 763 O O . ILE A 1 97 ? -0.538 0.995 -6.017 1.00 88.31 97 ILE A O 1
ATOM 767 N N . LEU A 1 98 ? -2.210 2.500 -6.078 1.00 88.00 98 LEU A N 1
ATOM 768 C CA . LEU A 1 98 ? -1.881 3.215 -4.855 1.00 88.00 98 LEU A CA 1
ATOM 769 C C . LEU A 1 98 ? -3.107 3.145 -3.966 1.00 88.00 98 LEU A C 1
ATOM 771 O O . LEU A 1 98 ? -4.203 3.517 -4.396 1.00 88.00 98 LEU A O 1
ATOM 775 N N . VAL A 1 99 ? -2.923 2.664 -2.747 1.00 88.06 99 VAL A N 1
ATOM 776 C CA . VAL A 1 99 ? -4.012 2.501 -1.795 1.00 88.06 99 VAL A CA 1
ATOM 777 C C . VAL A 1 99 ? -3.735 3.384 -0.597 1.00 88.06 99 VAL A C 1
ATOM 779 O O . VAL A 1 99 ? -2.667 3.328 0.008 1.00 88.06 99 VAL A O 1
ATOM 782 N N . GLN A 1 100 ? -4.732 4.201 -0.273 1.00 87.12 100 GLN A N 1
ATOM 783 C CA . GLN A 1 100 ? -4.801 4.917 0.983 1.00 87.12 100 GLN A CA 1
ATOM 784 C C . GLN A 1 100 ? -6.064 4.484 1.719 1.00 87.12 100 GLN A C 1
ATOM 786 O O . GLN A 1 100 ? -7.172 4.494 1.178 1.00 87.12 100 GLN A O 1
ATOM 791 N N . THR A 1 101 ? -5.881 4.133 2.973 1.00 87.88 101 THR A N 1
ATOM 792 C CA . THR A 1 101 ? -6.859 3.598 3.896 1.00 87.88 101 THR A CA 1
ATOM 793 C C . THR A 1 101 ? -7.047 4.573 5.053 1.00 87.88 101 THR A C 1
ATOM 795 O O . THR A 1 101 ? -6.195 5.397 5.394 1.00 87.88 101 THR A O 1
ATOM 798 N N . THR A 1 102 ? -8.247 4.581 5.627 1.00 85.75 102 THR A N 1
ATOM 799 C CA . THR A 1 102 ? -8.515 5.374 6.822 1.00 85.75 102 THR A CA 1
ATOM 800 C C . THR A 1 102 ? -9.680 4.789 7.598 1.00 85.75 102 THR A C 1
ATOM 802 O O . THR A 1 102 ? -10.695 4.407 7.020 1.00 85.75 102 THR A O 1
ATOM 805 N N . ILE A 1 103 ? -9.527 4.756 8.919 1.00 83.06 103 ILE A N 1
ATOM 806 C CA . ILE A 1 103 ? -10.593 4.433 9.876 1.00 83.06 103 ILE A CA 1
ATOM 807 C C . ILE A 1 103 ? -11.334 5.691 10.356 1.00 83.06 103 ILE A C 1
ATOM 809 O O . ILE A 1 103 ? -12.285 5.614 11.132 1.00 83.06 103 ILE A O 1
ATOM 813 N N . GLU A 1 104 ? -10.889 6.877 9.933 1.00 82.75 104 GLU A N 1
ATOM 814 C CA . GLU A 1 104 ? -11.541 8.130 10.290 1.00 82.75 104 GLU A CA 1
ATOM 815 C C . GLU A 1 104 ? -12.830 8.312 9.482 1.00 82.75 104 GLU A C 1
ATOM 817 O O . GLU A 1 104 ? -12.890 8.045 8.285 1.00 82.75 104 GLU A O 1
ATOM 822 N N . GLN A 1 105 ? -13.859 8.889 10.107 1.00 77.56 105 GLN A N 1
ATOM 823 C CA . GLN A 1 105 ? -15.132 9.185 9.431 1.00 77.56 105 GLN A CA 1
ATOM 824 C C . GLN A 1 105 ? -15.007 10.214 8.294 1.00 77.56 105 GLN A C 1
ATOM 826 O O . GLN A 1 105 ? -15.965 10.445 7.556 1.00 77.56 105 GLN A O 1
ATOM 831 N N . LYS A 1 106 ? -13.868 10.905 8.188 1.00 83.00 106 LYS A N 1
ATOM 832 C CA . LYS A 1 106 ? -13.645 11.974 7.217 1.00 83.00 106 LYS A CA 1
ATOM 833 C C . LYS A 1 106 ? -12.343 11.743 6.476 1.00 83.00 106 LYS A C 1
ATOM 835 O O . LYS A 1 106 ? -11.287 11.621 7.084 1.00 83.00 106 LYS A O 1
ATOM 840 N N . PHE A 1 107 ? -12.416 11.831 5.155 1.00 84.00 107 PHE A N 1
ATOM 841 C CA . PHE A 1 107 ? -11.230 11.913 4.322 1.00 84.00 107 PHE A CA 1
ATOM 842 C C . PHE A 1 107 ? -10.748 13.366 4.272 1.00 84.00 107 PHE A C 1
ATOM 844 O O . PHE A 1 107 ? -11.405 14.234 3.691 1.00 84.00 107 PHE A O 1
ATOM 851 N N . SER A 1 108 ? -9.642 13.669 4.952 1.00 86.62 108 SER A N 1
ATOM 852 C CA . SER A 1 108 ? -9.139 15.042 5.018 1.00 86.62 108 SER A CA 1
ATOM 853 C C . SER A 1 108 ? -8.492 15.466 3.694 1.00 86.62 108 SER A C 1
ATOM 855 O O . SER A 1 108 ? -7.812 14.684 3.035 1.00 86.62 108 SER A O 1
ATOM 857 N N . LEU A 1 109 ? -8.646 16.740 3.315 1.00 87.12 109 LEU A N 1
ATOM 858 C CA . LEU A 1 109 ? -7.996 17.289 2.116 1.00 87.12 109 LEU A CA 1
ATOM 859 C C . LEU A 1 109 ? -6.464 17.167 2.184 1.00 87.12 109 LEU A C 1
ATOM 861 O O . LEU A 1 109 ? -5.816 16.971 1.164 1.00 87.12 109 LEU A O 1
ATOM 865 N N . ASN A 1 110 ? -5.892 17.251 3.388 1.00 85.62 110 ASN A N 1
ATOM 866 C CA . ASN A 1 110 ? -4.453 17.125 3.606 1.00 85.62 110 ASN A CA 1
ATOM 867 C C . ASN A 1 110 ? -3.924 15.766 3.115 1.00 85.62 110 ASN A C 1
ATOM 869 O O . ASN A 1 110 ? -2.880 15.720 2.478 1.00 85.62 110 ASN A O 1
ATOM 873 N N . ARG A 1 111 ? -4.680 14.677 3.319 1.00 85.19 111 ARG A N 1
ATOM 874 C CA . ARG A 1 111 ? -4.323 13.345 2.803 1.00 85.19 111 ARG A CA 1
ATOM 875 C C . ARG A 1 111 ? -4.204 13.341 1.273 1.00 85.19 111 ARG A C 1
ATOM 877 O O . ARG A 1 111 ? -3.187 12.905 0.751 1.00 85.19 111 ARG A O 1
ATOM 884 N N . VAL A 1 112 ? -5.174 13.937 0.570 1.00 85.94 112 VAL A N 1
ATOM 885 C CA . VAL A 1 112 ? -5.142 14.073 -0.903 1.00 85.94 112 VAL A CA 1
ATOM 886 C C . VAL A 1 112 ? -3.946 14.906 -1.369 1.00 85.94 112 VAL A C 1
ATOM 888 O O . VAL A 1 112 ? -3.287 14.553 -2.342 1.00 85.94 112 VAL A O 1
ATOM 891 N N . VAL A 1 113 ? -3.681 16.031 -0.700 1.00 88.19 113 VAL A N 1
ATOM 892 C CA . VAL A 1 113 ? -2.583 16.936 -1.070 1.00 88.19 113 VAL A CA 1
ATOM 893 C C . VAL A 1 113 ? -1.232 16.251 -0.879 1.00 88.19 113 VAL A C 1
ATOM 895 O O . VAL A 1 113 ? -0.410 16.299 -1.787 1.00 88.19 113 VAL A O 1
ATOM 898 N N . ARG A 1 114 ? -1.033 15.547 0.242 1.00 87.00 114 ARG A N 1
ATOM 899 C CA . ARG A 1 114 ? 0.177 14.749 0.482 1.00 87.00 114 ARG A CA 1
ATOM 900 C C . ARG A 1 114 ? 0.366 13.685 -0.586 1.00 87.00 114 ARG A C 1
ATOM 902 O O . ARG A 1 114 ? 1.431 13.634 -1.183 1.00 87.00 114 ARG A O 1
ATOM 909 N N . LEU A 1 115 ? -0.680 12.916 -0.889 1.00 86.94 115 LEU A N 1
ATOM 910 C CA . LEU A 1 115 ? -0.626 11.905 -1.942 1.00 86.94 115 LEU A CA 1
ATOM 911 C C . LEU A 1 115 ? -0.219 12.527 -3.284 1.00 86.94 115 LEU A C 1
ATOM 913 O O . LEU A 1 115 ? 0.676 12.022 -3.954 1.00 86.94 115 LEU A O 1
ATOM 917 N N . LYS A 1 116 ? -0.829 13.656 -3.663 1.00 88.00 116 LYS A N 1
ATOM 918 C CA . LYS A 1 116 ? -0.476 14.387 -4.887 1.00 88.00 116 LYS A CA 1
ATOM 919 C C . LYS A 1 116 ? 1.001 14.786 -4.896 1.00 88.00 116 LYS A C 1
ATOM 921 O O . LYS A 1 116 ? 1.682 14.530 -5.881 1.00 88.00 116 LYS A O 1
ATOM 926 N N . ASP A 1 117 ? 1.480 15.427 -3.836 1.00 88.25 117 ASP A N 1
ATOM 927 C CA . ASP A 1 117 ? 2.850 15.940 -3.781 1.00 88.25 117 ASP A CA 1
ATOM 928 C C . ASP A 1 117 ? 3.875 14.791 -3.796 1.00 88.25 117 ASP A C 1
ATOM 930 O O . ASP A 1 117 ? 4.887 14.864 -4.493 1.00 88.25 117 ASP A O 1
ATOM 934 N N . THR A 1 118 ? 3.560 13.681 -3.128 1.00 86.38 118 THR A N 1
ATOM 935 C CA . THR A 1 118 ? 4.342 12.439 -3.167 1.00 86.38 118 THR A CA 1
ATOM 936 C C . THR A 1 118 ? 4.377 11.836 -4.570 1.00 86.38 118 THR A C 1
ATOM 938 O O . THR A 1 118 ? 5.435 11.419 -5.038 1.00 86.38 118 THR A O 1
ATOM 941 N N . LEU A 1 119 ? 3.253 11.827 -5.290 1.00 86.62 119 LEU A N 1
ATOM 942 C CA . LEU A 1 119 ? 3.196 11.319 -6.661 1.00 86.62 119 LEU A CA 1
ATOM 943 C C . LEU A 1 119 ? 3.932 12.210 -7.655 1.00 86.62 119 LEU A C 1
ATOM 945 O O . LEU A 1 119 ? 4.650 11.684 -8.506 1.00 86.62 119 LEU A O 1
ATOM 949 N N . ASP A 1 120 ? 3.806 13.531 -7.526 1.00 86.75 120 ASP A N 1
ATOM 950 C CA . ASP A 1 120 ? 4.589 14.487 -8.312 1.00 86.75 120 ASP A CA 1
ATOM 951 C C . ASP A 1 120 ? 6.089 14.221 -8.121 1.00 86.75 120 ASP A C 1
ATOM 953 O O . ASP A 1 120 ? 6.867 14.259 -9.077 1.00 86.75 120 ASP A O 1
ATOM 957 N N . ASP A 1 121 ? 6.497 13.874 -6.903 1.00 82.81 121 ASP A N 1
ATOM 958 C CA . ASP A 1 121 ? 7.877 13.568 -6.563 1.00 82.81 1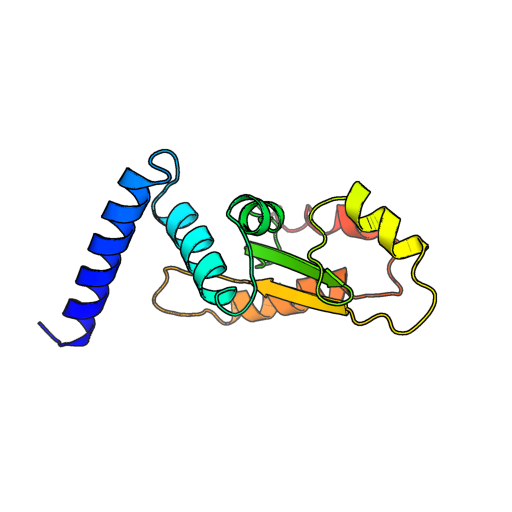21 ASP A CA 1
ATOM 959 C C . ASP A 1 121 ? 8.355 12.200 -7.080 1.00 82.81 121 ASP A C 1
ATOM 961 O O . ASP A 1 121 ? 9.448 12.124 -7.654 1.00 82.81 121 ASP A O 1
ATOM 965 N N . ILE A 1 122 ? 7.565 11.135 -6.904 1.00 82.62 122 ILE A N 1
ATOM 966 C CA . ILE A 1 122 ? 7.921 9.753 -7.277 1.00 82.62 122 ILE A CA 1
ATOM 967 C C . ILE A 1 122 ? 7.851 9.545 -8.795 1.00 82.62 122 ILE A C 1
ATOM 969 O O . ILE A 1 122 ? 8.733 8.907 -9.372 1.00 82.62 122 ILE A O 1
ATOM 973 N N . LEU A 1 123 ? 6.834 10.098 -9.462 1.00 83.06 123 LEU A N 1
ATOM 974 C CA . LEU A 1 123 ? 6.600 9.915 -10.901 1.00 83.06 123 LEU A CA 1
ATOM 975 C C . LEU A 1 123 ? 7.357 10.931 -11.769 1.00 83.06 123 LEU A C 1
ATOM 977 O O . LEU A 1 123 ? 7.283 10.896 -13.000 1.00 83.06 123 LEU A O 1
ATOM 981 N N . SER A 1 124 ? 8.140 11.815 -11.149 1.00 81.12 124 SER A N 1
ATOM 982 C CA . SER A 1 124 ? 9.022 12.746 -11.850 1.00 81.12 124 SER A CA 1
ATOM 983 C C . SER A 1 124 ? 10.183 12.023 -12.543 1.00 81.12 124 SER A C 1
ATOM 985 O O . SER A 1 124 ? 11.252 11.817 -11.970 1.00 81.12 124 SER A O 1
ATOM 987 N N . ILE A 1 125 ? 10.023 11.745 -13.839 1.00 71.88 125 ILE A N 1
ATOM 988 C CA . ILE A 1 125 ? 11.022 11.080 -14.706 1.00 71.88 125 ILE A CA 1
ATOM 989 C C . ILE A 1 125 ? 12.371 11.827 -14.734 1.00 71.88 125 ILE A C 1
ATOM 991 O O . ILE A 1 125 ? 13.428 11.238 -14.954 1.00 71.88 125 ILE A O 1
ATOM 995 N N . HIS A 1 126 ? 12.353 13.140 -14.502 1.00 70.69 126 HIS A N 1
ATOM 996 C CA . HIS A 1 126 ? 13.544 13.989 -14.530 1.00 70.69 126 HIS A CA 1
ATOM 997 C C . HIS A 1 126 ? 14.346 13.988 -13.219 1.00 70.69 126 HIS A C 1
ATOM 999 O O . HIS A 1 126 ? 15.451 14.538 -13.190 1.00 70.69 126 HIS A O 1
ATOM 1005 N N . ARG A 1 127 ? 13.830 13.393 -12.133 1.00 66.00 127 ARG A N 1
ATOM 1006 C CA . ARG A 1 127 ? 14.569 13.302 -10.869 1.00 66.00 127 ARG A CA 1
ATOM 1007 C C . ARG A 1 127 ? 15.600 12.184 -10.920 1.00 66.00 127 ARG A C 1
ATOM 1009 O O . ARG A 1 127 ? 15.336 11.059 -11.331 1.00 66.00 127 ARG A O 1
ATOM 1016 N N . ASN A 1 128 ? 16.799 12.488 -10.431 1.00 60.12 128 ASN A N 1
ATOM 1017 C CA . ASN A 1 128 ? 17.810 11.470 -10.189 1.00 60.12 128 ASN A CA 1
ATOM 1018 C C . ASN A 1 128 ? 17.407 10.662 -8.947 1.00 60.12 128 ASN A C 1
ATOM 1020 O O . ASN A 1 128 ? 17.126 11.239 -7.902 1.00 60.12 128 ASN A O 1
ATOM 1024 N N . ARG A 1 129 ? 17.452 9.330 -9.027 1.00 56.34 129 ARG A N 1
ATOM 1025 C CA . ARG A 1 129 ? 17.174 8.404 -7.913 1.00 56.34 129 ARG A CA 1
ATOM 1026 C C . ARG A 1 129 ? 17.828 8.814 -6.579 1.00 56.34 129 ARG A C 1
ATOM 1028 O O . ARG A 1 129 ? 17.246 8.606 -5.523 1.00 56.34 129 ARG A O 1
ATOM 1035 N N . GLN A 1 130 ? 19.016 9.426 -6.609 1.00 55.41 130 GLN A N 1
ATOM 1036 C CA . GLN A 1 130 ? 19.729 9.881 -5.405 1.00 55.41 130 GLN A CA 1
ATOM 1037 C C . GLN A 1 130 ? 19.056 11.053 -4.663 1.00 55.41 130 GLN A C 1
ATOM 1039 O O . GLN A 1 130 ? 19.367 11.273 -3.492 1.00 55.41 130 GLN A O 1
ATOM 1044 N N . SER A 1 131 ? 18.159 11.814 -5.302 1.00 53.62 131 SER A N 1
ATOM 1045 C CA . SER A 1 131 ? 17.441 12.914 -4.645 1.00 53.62 131 SER A CA 1
ATOM 1046 C C . SER A 1 131 ? 16.187 12.466 -3.895 1.00 53.62 131 SER A C 1
ATOM 1048 O O . SER A 1 131 ? 15.767 13.182 -2.996 1.00 53.62 131 SER A O 1
ATOM 1050 N N . LEU A 1 132 ? 15.616 11.297 -4.215 1.00 53.06 132 LEU A N 1
ATOM 1051 C CA . LEU A 1 132 ? 14.373 10.807 -3.597 1.00 53.06 132 LEU A CA 1
ATOM 1052 C C . LEU A 1 132 ? 14.564 10.401 -2.127 1.00 53.06 132 LEU A C 1
ATOM 1054 O O . LEU A 1 132 ? 13.717 10.691 -1.294 1.00 53.06 132 LEU A O 1
ATOM 1058 N N . VAL A 1 133 ? 15.731 9.849 -1.777 1.00 54.62 133 VAL A N 1
ATOM 1059 C CA . VAL A 1 133 ? 16.065 9.418 -0.401 1.00 54.62 133 VAL A CA 1
ATOM 1060 C C . VAL A 1 133 ? 16.136 10.592 0.594 1.00 54.62 133 VAL A C 1
ATOM 1062 O O . VAL A 1 133 ? 16.048 10.400 1.802 1.00 54.62 133 VAL A O 1
ATOM 1065 N N . LYS A 1 134 ? 16.316 11.829 0.109 1.00 44.09 134 LYS A N 1
ATOM 1066 C CA . LYS A 1 134 ? 16.491 13.018 0.962 1.00 44.09 134 LYS A CA 1
ATOM 1067 C C . LYS A 1 134 ? 15.196 13.769 1.269 1.00 44.09 134 LYS A C 1
ATOM 1069 O O . LYS A 1 134 ? 15.229 14.646 2.130 1.00 44.09 134 LYS A O 1
ATOM 1074 N N . THR A 1 135 ? 14.104 13.493 0.558 1.00 44.75 135 THR A N 1
ATOM 1075 C CA . THR A 1 135 ? 12.858 14.258 0.716 1.00 44.75 135 THR A CA 1
ATOM 1076 C C . THR A 1 135 ? 11.981 13.674 1.822 1.00 44.75 135 THR A C 1
ATOM 1078 O O . THR A 1 135 ? 11.489 14.427 2.653 1.00 44.75 135 THR A O 1
ATOM 1081 N N . THR A 1 136 ? 11.909 12.347 1.948 1.00 40.19 136 THR A N 1
ATOM 1082 C CA . THR A 1 136 ? 11.104 11.656 2.975 1.00 40.19 136 THR A CA 1
ATOM 1083 C C . THR A 1 136 ? 11.628 11.793 4.409 1.00 40.19 136 THR A C 1
ATOM 1085 O O . THR A 1 136 ? 10.927 11.463 5.353 1.00 40.19 136 THR A O 1
ATOM 1088 N N . THR A 1 137 ? 12.827 12.349 4.612 1.00 36.56 137 THR A N 1
ATOM 1089 C CA . THR A 1 137 ? 13.381 12.648 5.949 1.00 36.56 137 THR A CA 1
ATOM 1090 C C . THR A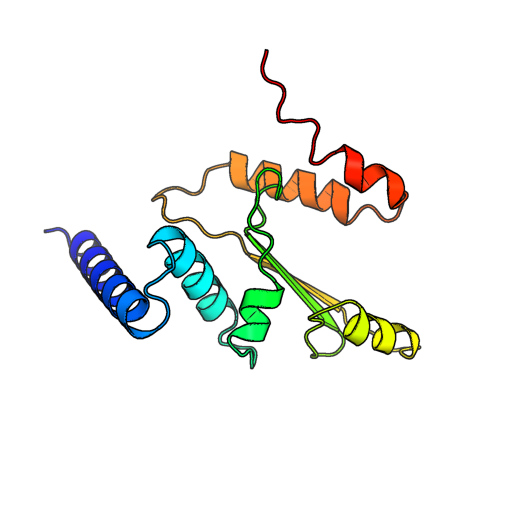 1 137 ? 13.302 14.125 6.342 1.00 36.56 137 THR A C 1
ATOM 1092 O O . THR A 1 137 ? 13.721 14.481 7.443 1.00 36.56 137 THR A O 1
ATOM 1095 N N . LYS A 1 138 ? 12.803 15.015 5.471 1.00 34.88 138 LYS A N 1
ATOM 1096 C CA . LYS A 1 138 ? 12.926 16.467 5.684 1.00 34.88 138 LYS A CA 1
ATOM 1097 C C . LYS A 1 138 ? 11.746 17.156 6.365 1.00 34.88 138 LYS A C 1
ATOM 1099 O O . LYS A 1 138 ? 11.942 18.272 6.838 1.00 34.88 138 LYS A O 1
ATOM 1104 N N . ASP A 1 139 ? 10.604 16.489 6.503 1.00 35.03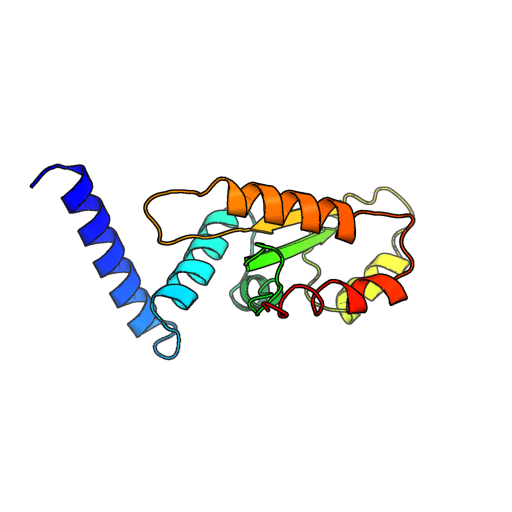 139 ASP A N 1
ATOM 1105 C CA . ASP A 1 139 ? 9.416 17.090 7.128 1.00 35.03 139 ASP A CA 1
ATOM 1106 C C . ASP A 1 139 ? 9.227 16.707 8.605 1.00 35.03 139 ASP A C 1
ATOM 1108 O O . ASP A 1 139 ? 8.344 17.238 9.276 1.00 35.03 139 ASP A O 1
ATOM 1112 N N . CYS A 1 140 ? 10.120 15.883 9.168 1.00 36.38 140 CYS A N 1
ATOM 1113 C CA . CYS A 1 140 ? 10.199 15.646 10.612 1.00 36.38 140 CYS A CA 1
ATOM 1114 C C . CYS A 1 140 ? 11.197 16.611 11.279 1.00 36.38 140 CYS A C 1
ATOM 1116 O O . CYS A 1 140 ? 12.130 16.216 11.974 1.00 36.38 140 CYS A O 1
ATOM 1118 N N . ALA A 1 141 ? 11.017 17.906 11.029 1.00 35.19 141 ALA A N 1
ATOM 1119 C CA . ALA A 1 141 ? 11.644 18.974 11.795 1.00 35.19 141 ALA A CA 1
ATOM 1120 C C . ALA A 1 141 ? 10.612 20.087 12.001 1.00 35.19 141 ALA A C 1
ATOM 1122 O O . ALA A 1 141 ? 10.519 21.037 11.228 1.00 35.19 141 ALA A O 1
ATOM 1123 N N . THR A 1 142 ? 9.803 19.944 13.046 1.00 29.88 142 THR A N 1
ATOM 1124 C CA . THR A 1 142 ? 9.066 21.064 13.650 1.00 29.88 142 THR A CA 1
ATOM 1125 C C . THR A 1 142 ? 9.824 21.562 14.891 1.00 29.88 142 THR A C 1
ATOM 1127 O O . THR A 1 142 ? 10.599 20.793 15.458 1.00 29.88 142 THR A O 1
ATOM 1130 N N . PRO A 1 143 ? 9.591 22.821 15.299 1.00 38.97 143 PRO A N 1
ATOM 1131 C CA . PRO A 1 143 ? 10.546 23.940 15.344 1.00 38.97 143 PRO A CA 1
ATOM 1132 C C . PRO A 1 143 ? 11.679 23.856 16.373 1.00 38.97 143 PRO A C 1
ATOM 1134 O O . PRO A 1 143 ? 11.485 23.248 17.447 1.00 38.97 143 PRO A O 1
#

Foldseek 3Di:
DPPVVVVVVVVLVVLVVVCVVPPVPDDSVRSQQLVVQCVVCVVAPDDSLLSVLQAPDDQLPLLFRGKWKAWPNRTDSDPVSVVVVVVDDDDIDIDIDTDGDDPDPDDDVSSVVSNVVVCCLVVPPPDDPVVSVVPSPPPPDDD